Protein AF-A0A7R9WF60-F1 (afdb_monomer)

Secondary structure (DSSP, 8-state):
---EEPPPEEETTEEEEEEEETT--TT-TTTTTEEEEEEEEPP-S---EEEEEEEEETTTEEPPPEEEEE-SS--EEEEEEEEEHHHHHTT-BTTB--EEEEEEEE----S-------HHHHHHHHHHH-TT---PPP-

Structure (mmCIF, N/CA/C/O backbone):
data_AF-A0A7R9WF60-F1
#
_entry.id   AF-A0A7R9WF60-F1
#
loop_
_atom_site.group_PDB
_atom_site.id
_atom_site.type_symbol
_atom_site.label_atom_id
_atom_site.label_alt_id
_atom_site.label_comp_id
_atom_site.label_asym_id
_atom_site.label_entity_id
_atom_site.label_seq_id
_atom_site.pdbx_PDB_ins_code
_atom_site.Cartn_x
_atom_site.Cartn_y
_atom_site.Cartn_z
_atom_site.occupancy
_atom_site.B_iso_or_equiv
_atom_site.auth_seq_id
_atom_site.auth_comp_id
_atom_site.auth_asym_id
_atom_site.auth_atom_id
_atom_site.pdbx_PDB_model_num
ATOM 1 N N . GLY A 1 1 ? 0.177 8.286 -14.666 1.00 72.75 1 GLY A N 1
ATOM 2 C CA . GLY A 1 1 ? -0.319 7.452 -15.766 1.00 72.75 1 GLY A CA 1
ATOM 3 C C . GLY A 1 1 ? -1.614 6.753 -15.404 1.00 72.75 1 GLY A C 1
ATOM 4 O O . GLY A 1 1 ? -2.293 7.157 -14.458 1.00 72.75 1 GLY A O 1
ATOM 5 N N . GLU A 1 2 ? -1.932 5.717 -16.178 1.00 86.56 2 GLU A N 1
ATOM 6 C CA . GLU A 1 2 ? -3.035 4.783 -15.937 1.00 86.56 2 GLU A CA 1
ATOM 7 C C . GLU A 1 2 ? -2.912 4.115 -14.559 1.00 86.56 2 GLU A C 1
ATOM 9 O O . GLU A 1 2 ? -1.810 3.959 -14.023 1.00 86.56 2 GLU A O 1
ATOM 14 N N . ARG A 1 3 ? -4.055 3.760 -13.964 1.00 90.56 3 ARG A N 1
ATOM 15 C CA . ARG A 1 3 ? -4.128 3.203 -12.614 1.00 90.56 3 ARG A CA 1
ATOM 16 C C . ARG A 1 3 ? -4.964 1.937 -12.576 1.00 90.56 3 ARG A C 1
ATOM 18 O O . ARG A 1 3 ? -6.142 1.972 -12.922 1.00 90.56 3 ARG A O 1
ATOM 25 N N . PHE A 1 4 ? -4.403 0.897 -11.976 1.00 93.00 4 PHE A N 1
ATOM 26 C CA . PHE A 1 4 ? -5.122 -0.311 -11.596 1.00 93.00 4 PHE A CA 1
ATOM 27 C C . PHE A 1 4 ? -5.535 -0.235 -10.131 1.00 93.00 4 PHE A C 1
ATOM 29 O O . PHE A 1 4 ? -4.789 0.240 -9.272 1.00 93.00 4 PHE A O 1
ATOM 36 N N . ARG A 1 5 ? -6.757 -0.681 -9.844 1.00 93.75 5 ARG A N 1
ATOM 37 C CA . ARG A 1 5 ? -7.313 -0.717 -8.493 1.00 93.75 5 ARG A CA 1
ATOM 38 C C . ARG A 1 5 ? -7.589 -2.163 -8.113 1.00 93.75 5 ARG A C 1
ATOM 40 O O . ARG A 1 5 ? -8.284 -2.850 -8.858 1.00 93.75 5 ARG A O 1
ATOM 47 N N . SER A 1 6 ? -7.110 -2.597 -6.951 1.00 93.69 6 SER A N 1
ATOM 48 C CA . SER A 1 6 ? -7.492 -3.904 -6.416 1.00 93.69 6 SER A CA 1
ATOM 49 C C . SER A 1 6 ? -8.987 -3.948 -6.080 1.00 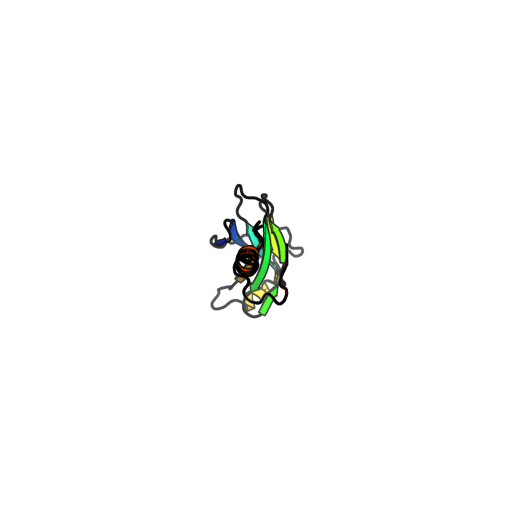93.69 6 SER A C 1
ATOM 51 O O . SER A 1 6 ? -9.676 -2.922 -5.999 1.00 93.69 6 SER A O 1
ATOM 53 N N . LYS A 1 7 ? -9.488 -5.155 -5.806 1.00 92.88 7 LYS A N 1
ATOM 54 C CA . LYS A 1 7 ? -10.744 -5.308 -5.066 1.00 92.88 7 LYS A CA 1
ATOM 55 C C . LYS A 1 7 ? -10.612 -4.646 -3.691 1.00 92.88 7 LYS A C 1
ATOM 57 O O . LYS A 1 7 ? -9.505 -4.513 -3.160 1.00 92.88 7 LYS A O 1
ATOM 62 N N . SER A 1 8 ? -11.743 -4.207 -3.151 1.00 90.50 8 SER A N 1
ATOM 63 C CA . SER A 1 8 ? -11.787 -3.666 -1.797 1.00 90.50 8 SER A CA 1
ATOM 64 C C . SER A 1 8 ? -11.635 -4.780 -0.767 1.00 90.50 8 SER A C 1
ATOM 66 O O . SER A 1 8 ? -12.128 -5.887 -0.977 1.00 90.50 8 SER A O 1
ATOM 68 N N . LEU A 1 9 ? -10.972 -4.460 0.337 1.00 87.50 9 LEU A N 1
ATOM 69 C CA . LEU A 1 9 ? -10.841 -5.305 1.519 1.00 87.50 9 LEU A CA 1
ATOM 70 C C . LEU A 1 9 ? -11.411 -4.557 2.725 1.00 87.50 9 LEU A C 1
ATOM 72 O O . LEU A 1 9 ? -11.206 -3.351 2.857 1.00 87.50 9 LEU A O 1
ATOM 76 N N . GLU A 1 10 ? -12.118 -5.259 3.601 1.00 89.12 10 GLU A N 1
ATOM 77 C CA . GLU A 1 10 ? -12.671 -4.681 4.826 1.00 89.12 10 GLU A CA 1
ATOM 78 C C . GLU A 1 10 ? -11.789 -5.081 6.011 1.00 89.12 10 GLU A C 1
ATOM 80 O O . GLU A 1 10 ? -11.489 -6.257 6.204 1.00 89.12 10 GLU A O 1
ATOM 85 N N . CYS A 1 11 ? -11.349 -4.105 6.802 1.00 84.00 11 CYS A N 1
ATOM 86 C CA . CYS A 1 11 ? -10.492 -4.330 7.960 1.00 84.00 11 CYS A CA 1
ATOM 87 C C . CYS A 1 11 ? -10.831 -3.306 9.047 1.00 84.00 11 CYS A C 1
ATOM 89 O O . CYS A 1 11 ? -10.796 -2.099 8.795 1.00 84.00 11 CYS A O 1
ATOM 91 N N . HIS A 1 12 ? -11.190 -3.787 10.243 1.00 85.38 12 HIS A N 1
ATOM 92 C CA . HIS A 1 12 ? -11.552 -2.954 11.398 1.00 85.38 12 HIS A CA 1
ATOM 93 C C . HIS A 1 12 ? -12.642 -1.897 11.112 1.00 85.38 12 HIS A C 1
ATOM 95 O O . HIS A 1 12 ? -12.587 -0.777 11.611 1.00 85.38 12 HIS A O 1
ATOM 101 N N . GLY A 1 13 ? -13.641 -2.245 10.291 1.00 85.06 13 GLY A N 1
ATOM 102 C CA . GLY A 1 13 ? -14.741 -1.340 9.925 1.00 85.06 13 GLY A CA 1
ATOM 103 C C . GLY A 1 13 ? -14.378 -0.286 8.873 1.00 85.06 13 GLY A C 1
ATOM 104 O O . GLY A 1 13 ? -15.168 0.620 8.608 1.00 85.06 13 GLY A O 1
ATOM 105 N N . PHE A 1 14 ? -13.197 -0.400 8.263 1.00 87.31 14 PHE A N 1
ATOM 106 C CA . PHE A 1 14 ? -12.748 0.451 7.171 1.00 87.31 14 PHE A CA 1
ATOM 107 C C . PHE A 1 14 ? -12.567 -0.358 5.888 1.00 87.31 14 PHE A C 1
ATOM 109 O O . PHE A 1 14 ? -12.039 -1.470 5.907 1.00 87.31 14 PHE A O 1
ATOM 116 N N . SER A 1 15 ? -12.944 0.259 4.770 1.00 90.38 15 SER A N 1
ATOM 117 C CA . SER A 1 15 ? -12.788 -0.303 3.430 1.00 90.38 15 SER A CA 1
ATOM 118 C C . SER A 1 15 ? -11.507 0.228 2.798 1.00 90.38 15 SER A C 1
ATOM 120 O O . SER A 1 15 ? -11.338 1.444 2.655 1.00 90.38 15 SER A O 1
ATOM 122 N N . TRP A 1 16 ? -10.611 -0.666 2.398 1.00 92.25 16 TRP A N 1
ATOM 123 C CA . TRP A 1 16 ? -9.305 -0.348 1.827 1.00 92.25 16 TRP A CA 1
ATOM 124 C C . TRP A 1 16 ? -9.164 -0.911 0.418 1.00 92.25 16 TRP A C 1
ATOM 126 O O . TRP A 1 16 ? -9.898 -1.809 0.010 1.00 92.25 16 TRP A O 1
ATOM 136 N N . TYR A 1 17 ? -8.226 -0.376 -0.352 1.00 93.44 17 TYR A N 1
ATOM 137 C CA . TYR A 1 17 ? -7.829 -0.919 -1.648 1.00 93.44 17 TYR A CA 1
ATOM 138 C C . TYR A 1 17 ? -6.401 -0.494 -1.991 1.00 93.44 17 TYR A C 1
ATOM 140 O O . TYR A 1 17 ? -5.913 0.526 -1.499 1.00 93.44 17 TYR A O 1
ATOM 148 N N . LEU A 1 18 ? -5.753 -1.244 -2.878 1.00 94.69 18 LEU A N 1
ATOM 149 C CA . LEU A 1 18 ? -4.475 -0.877 -3.471 1.00 94.69 18 LEU A CA 1
ATOM 150 C C . LEU A 1 18 ? -4.690 -0.122 -4.7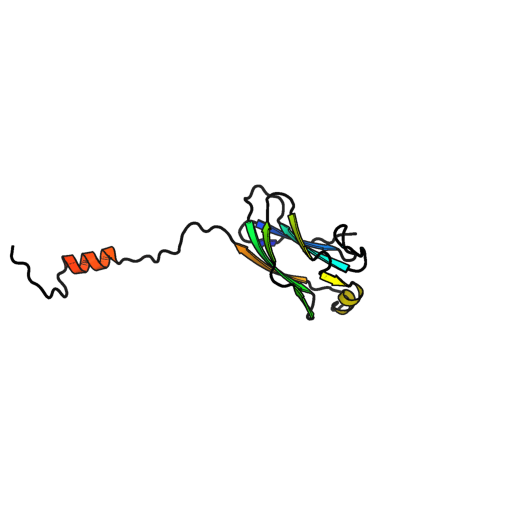82 1.00 94.69 18 LEU A C 1
ATOM 152 O O . LEU A 1 18 ? -5.556 -0.469 -5.592 1.00 94.69 18 LEU A O 1
ATOM 156 N N . ALA A 1 19 ? -3.881 0.909 -4.990 1.00 94.31 19 ALA A N 1
ATOM 157 C CA . ALA A 1 19 ? -3.768 1.648 -6.236 1.00 94.31 19 ALA A CA 1
ATOM 158 C C . ALA A 1 19 ? -2.361 1.459 -6.810 1.00 94.31 19 ALA A C 1
ATOM 160 O O . ALA A 1 19 ? -1.385 1.919 -6.220 1.00 94.31 19 ALA A O 1
ATOM 161 N N . LEU A 1 20 ? -2.281 0.808 -7.969 1.00 94.19 20 LEU A N 1
ATOM 162 C CA . LEU A 1 20 ? -1.050 0.546 -8.709 1.00 94.19 20 LEU A CA 1
ATOM 163 C C . LEU A 1 20 ? -0.978 1.461 -9.934 1.00 94.19 20 LEU A C 1
ATOM 165 O O . LEU A 1 20 ? -1.932 1.543 -10.707 1.00 94.19 20 LEU A O 1
ATOM 169 N N . TYR A 1 21 ? 0.169 2.099 -10.135 1.00 94.19 21 TYR A N 1
ATOM 170 C CA . TYR A 1 21 ? 0.491 2.878 -11.326 1.00 94.19 21 TYR A CA 1
ATOM 171 C C . TYR A 1 21 ? 1.738 2.278 -11.988 1.00 94.19 21 TYR A C 1
ATOM 173 O O . TYR A 1 21 ? 2.850 2.564 -11.546 1.00 94.19 21 TYR A O 1
ATOM 181 N N . PRO A 1 22 ? 1.594 1.447 -13.037 1.00 92.38 22 PRO A N 1
ATOM 182 C CA . PRO A 1 22 ? 2.734 0.765 -13.662 1.00 92.38 22 PRO A CA 1
ATOM 183 C C . PRO A 1 22 ? 3.743 1.698 -14.349 1.00 92.38 22 PRO A C 1
ATOM 185 O O . PRO A 1 22 ? 4.882 1.306 -14.571 1.00 92.38 22 PRO A O 1
ATOM 188 N N . ARG A 1 23 ? 3.312 2.915 -14.704 1.00 91.75 23 ARG A N 1
ATOM 189 C CA . ARG A 1 23 ? 4.132 3.980 -15.314 1.00 91.75 23 ARG A CA 1
ATOM 190 C C . ARG A 1 23 ? 4.212 5.219 -14.422 1.00 91.75 23 ARG A C 1
ATOM 192 O O . ARG A 1 23 ? 4.211 6.351 -14.900 1.00 91.75 23 ARG A O 1
ATOM 199 N N . GLY A 1 24 ? 4.145 5.010 -13.118 1.00 89.75 24 GLY A N 1
ATOM 200 C CA . GLY A 1 24 ? 4.208 6.088 -12.153 1.00 89.75 24 GLY A CA 1
ATOM 201 C C . GLY A 1 24 ? 3.004 7.029 -12.195 1.00 89.75 24 GLY A C 1
ATOM 202 O O . GLY A 1 24 ? 2.018 6.869 -12.940 1.00 89.75 24 GLY A O 1
ATOM 203 N N . ASN A 1 25 ? 3.067 8.060 -11.366 1.00 86.25 25 ASN A N 1
ATOM 204 C CA . ASN A 1 25 ? 2.064 9.110 -11.333 1.00 86.25 25 ASN A CA 1
ATOM 205 C C . ASN A 1 25 ? 2.720 10.496 -11.265 1.00 86.25 25 ASN A C 1
ATOM 207 O O . ASN A 1 25 ? 3.931 10.639 -11.325 1.00 86.25 25 ASN A O 1
ATOM 211 N N . ARG A 1 26 ? 1.892 11.531 -11.131 1.00 83.50 26 ARG A N 1
ATOM 212 C CA . ARG A 1 26 ? 2.311 12.938 -11.022 1.00 83.50 26 ARG A CA 1
ATOM 213 C C . ARG A 1 26 ? 3.194 13.275 -9.807 1.00 83.50 26 ARG A C 1
ATOM 215 O O . ARG A 1 26 ? 3.629 14.409 -9.701 1.00 83.50 26 ARG A O 1
ATOM 222 N N . THR A 1 27 ? 3.394 12.338 -8.880 1.00 79.69 27 THR A N 1
ATOM 223 C CA . THR A 1 27 ? 4.287 12.495 -7.719 1.00 79.69 27 THR A CA 1
ATOM 224 C C . THR A 1 27 ? 5.615 11.749 -7.875 1.00 79.69 27 THR A C 1
ATOM 226 O O . THR A 1 27 ? 6.435 11.825 -6.971 1.00 79.69 27 THR A O 1
ATOM 229 N N . SER A 1 28 ? 5.826 11.037 -8.987 1.00 78.81 28 SER A N 1
ATOM 230 C CA . SER A 1 28 ? 7.115 10.432 -9.352 1.00 78.81 28 SER A CA 1
ATOM 231 C C . SER A 1 28 ? 8.005 11.487 -10.026 1.00 78.81 28 SER A C 1
ATOM 233 O O . SER A 1 28 ? 7.502 12.223 -10.878 1.00 78.81 28 SER A O 1
ATOM 235 N N . THR A 1 29 ? 9.291 11.574 -9.673 1.00 76.25 29 THR A N 1
ATOM 236 C CA . THR A 1 29 ? 10.233 12.547 -10.261 1.00 76.25 29 THR A CA 1
ATOM 237 C C . THR A 1 29 ? 10.596 12.199 -11.701 1.00 76.25 29 THR A C 1
ATOM 239 O O . THR A 1 29 ? 10.566 13.082 -12.554 1.00 76.25 29 THR A O 1
ATOM 242 N N . ASP A 1 30 ? 10.808 10.914 -11.995 1.00 69.50 30 ASP A N 1
ATOM 243 C CA . ASP A 1 30 ? 11.111 10.409 -13.343 1.00 69.50 30 ASP A CA 1
ATOM 244 C C . ASP A 1 30 ? 9.899 9.651 -13.899 1.00 69.50 30 ASP A C 1
ATOM 246 O O . ASP A 1 30 ? 9.878 8.421 -14.028 1.00 69.50 30 ASP A O 1
ATOM 250 N N . GLY A 1 31 ? 8.812 10.397 -14.123 1.00 63.84 31 GLY A N 1
ATOM 251 C CA . GLY A 1 31 ? 7.536 9.859 -14.593 1.00 63.84 31 GLY A CA 1
ATOM 252 C C . GLY A 1 31 ? 7.709 8.871 -15.755 1.00 63.84 31 GLY A C 1
ATOM 253 O O . GLY A 1 31 ? 8.382 9.168 -16.732 1.00 63.84 31 GLY A O 1
ATOM 254 N N . GLU A 1 32 ? 7.061 7.707 -15.633 1.00 70.25 32 GLU A N 1
ATOM 255 C CA . GLU A 1 32 ? 7.137 6.516 -16.505 1.00 70.25 32 GLU A CA 1
ATOM 256 C C . GLU A 1 32 ? 8.262 5.500 -16.244 1.00 70.25 32 GLU A C 1
ATOM 258 O O . GLU A 1 32 ? 8.114 4.339 -16.649 1.00 70.25 32 GLU A O 1
ATOM 263 N N . GLU A 1 33 ? 9.320 5.850 -15.509 1.00 88.38 33 GLU A N 1
ATOM 264 C CA . GLU A 1 33 ? 10.389 4.888 -15.193 1.00 88.38 33 GLU A CA 1
ATOM 265 C C . GLU A 1 33 ? 10.071 3.995 -13.997 1.00 88.38 33 GLU A C 1
ATOM 267 O O . GLU A 1 33 ? 10.563 2.869 -13.911 1.00 88.38 33 GLU A O 1
ATOM 272 N N . PHE A 1 34 ? 9.222 4.465 -13.088 1.00 91.75 34 PHE A N 1
ATOM 273 C CA . PHE A 1 34 ? 8.928 3.781 -11.837 1.00 91.75 34 PHE A CA 1
ATOM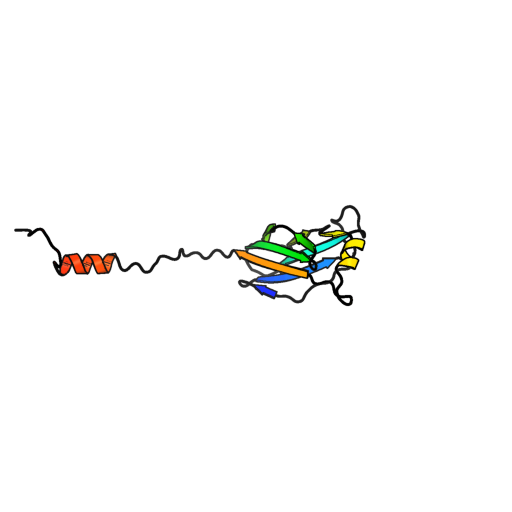 274 C C . PHE A 1 34 ? 7.497 3.263 -11.764 1.00 91.75 34 PHE A C 1
ATOM 276 O O . PHE A 1 34 ? 6.558 3.836 -12.317 1.00 91.75 34 PHE A O 1
ATOM 283 N N . VAL A 1 35 ? 7.324 2.184 -11.009 1.00 92.69 35 VAL A N 1
ATOM 284 C CA . VAL A 1 35 ? 6.019 1.718 -10.549 1.00 92.69 35 VAL A CA 1
ATOM 285 C C . VAL A 1 35 ? 5.674 2.452 -9.252 1.00 92.69 35 VAL A C 1
ATOM 287 O O . VAL A 1 35 ? 6.519 2.592 -8.368 1.00 92.69 35 VAL A O 1
ATOM 290 N N . SER A 1 36 ? 4.423 2.888 -9.105 1.00 93.69 36 SER A N 1
ATOM 291 C CA . SER A 1 36 ? 3.915 3.437 -7.841 1.00 93.69 36 SER A CA 1
ATOM 292 C C . SER A 1 36 ? 2.851 2.536 -7.234 1.00 93.69 36 SER A C 1
ATOM 294 O O . SER A 1 36 ? 1.960 2.064 -7.944 1.00 93.69 36 SER A O 1
ATOM 296 N N . VAL A 1 37 ? 2.879 2.368 -5.912 1.00 94.19 37 VAL A N 1
ATOM 297 C CA . VAL A 1 37 ? 1.872 1.599 -5.167 1.00 94.19 37 VAL A CA 1
ATOM 298 C C . VAL A 1 37 ? 1.419 2.387 -3.949 1.00 94.19 37 VAL A C 1
ATOM 300 O O . VAL A 1 37 ? 2.237 2.893 -3.184 1.00 94.19 37 VAL A O 1
ATOM 303 N N . TYR A 1 38 ? 0.104 2.465 -3.763 1.00 94.19 38 TYR A N 1
ATOM 304 C CA . TYR A 1 38 ? -0.519 3.141 -2.630 1.00 94.19 38 TYR A CA 1
ATOM 305 C C . TYR A 1 38 ? -1.561 2.251 -1.976 1.00 94.19 38 TYR A C 1
ATOM 307 O O . TYR A 1 38 ? -2.373 1.627 -2.661 1.00 94.19 38 TYR A O 1
ATOM 315 N N . LEU A 1 39 ? -1.593 2.281 -0.648 1.00 94.94 39 LEU A N 1
ATOM 316 C CA . LEU A 1 39 ? -2.723 1.832 0.142 1.00 94.94 39 LEU A CA 1
ATOM 317 C C . LEU A 1 39 ? -3.688 3.006 0.272 1.00 94.94 39 LEU A C 1
ATOM 319 O O . LEU A 1 39 ? -3.297 4.128 0.596 1.00 94.94 39 LEU A O 1
ATOM 323 N N . CYS A 1 40 ? -4.958 2.765 -0.013 1.00 93.06 40 CYS A N 1
ATOM 324 C CA . CYS A 1 40 ? -5.988 3.786 0.025 1.00 93.06 40 CYS A CA 1
ATOM 325 C C . CYS A 1 40 ? -7.132 3.348 0.930 1.00 93.06 40 CYS A C 1
ATOM 327 O O . CYS A 1 40 ? -7.691 2.265 0.760 1.00 93.06 40 CYS A O 1
ATOM 329 N N . LYS A 1 41 ? -7.545 4.245 1.823 1.00 91.56 41 LYS A N 1
ATOM 330 C CA . LYS A 1 41 ? -8.812 4.141 2.545 1.00 91.56 41 LYS A CA 1
ATOM 331 C C . LYS A 1 41 ? -9.933 4.694 1.663 1.00 91.56 41 LYS A C 1
ATOM 333 O O . LYS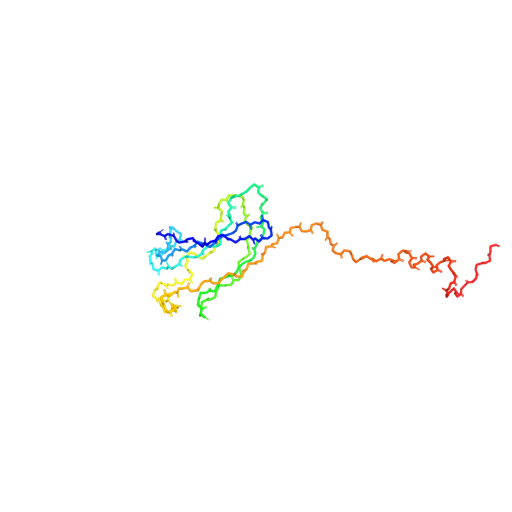 A 1 41 ? -9.816 5.772 1.071 1.00 91.56 41 LYS A O 1
ATOM 338 N N . LYS A 1 42 ? -11.035 3.959 1.520 1.00 88.12 42 LYS A N 1
ATOM 339 C CA . LYS A 1 42 ? -12.226 4.433 0.807 1.00 88.12 42 LYS A CA 1
ATOM 340 C C . LYS A 1 42 ? -12.885 5.543 1.626 1.00 88.12 42 LYS A C 1
ATOM 342 O O . LYS A 1 42 ? -12.987 5.454 2.847 1.00 88.12 42 LYS A O 1
ATOM 347 N N . LYS A 1 43 ? -13.369 6.584 0.943 1.00 81.81 43 LYS A N 1
ATOM 348 C CA . LYS A 1 43 ? -14.118 7.665 1.593 1.00 81.81 43 LYS A CA 1
ATOM 349 C C . LYS A 1 43 ? -15.390 7.087 2.223 1.00 81.81 43 LYS A C 1
ATOM 351 O O . LYS A 1 43 ? -16.196 6.482 1.519 1.00 81.81 43 LYS A O 1
ATOM 356 N N . GLY A 1 44 ? -15.562 7.313 3.517 1.00 70.56 44 GLY A N 1
ATOM 357 C CA . GLY A 1 44 ? -16.749 6.966 4.294 1.00 70.56 44 GLY A CA 1
ATOM 358 C C . GLY A 1 44 ? -16.856 7.899 5.500 1.00 70.56 44 GLY A C 1
ATOM 359 O O . GLY A 1 44 ? -15.870 8.538 5.858 1.00 70.56 44 GLY A O 1
ATOM 360 N N . GLY A 1 45 ? -18.036 7.999 6.116 1.00 61.81 45 GLY A N 1
ATOM 361 C CA . GLY A 1 45 ? -18.309 8.893 7.257 1.00 61.81 45 GLY A CA 1
ATOM 362 C C . GLY A 1 45 ? -17.620 8.513 8.579 1.00 61.81 45 GLY A C 1
ATOM 363 O O . GLY A 1 45 ? -18.110 8.883 9.640 1.00 61.81 45 GLY A O 1
ATOM 364 N N . GLY A 1 46 ? -16.530 7.741 8.531 1.00 68.62 46 GLY A N 1
ATOM 365 C CA . GLY A 1 46 ? -15.766 7.310 9.703 1.00 68.62 46 GLY A CA 1
ATOM 366 C C . GLY A 1 46 ? -14.802 8.383 10.215 1.00 68.62 46 GLY A C 1
ATOM 367 O O . GLY A 1 46 ? -14.672 9.448 9.621 1.00 68.62 46 GLY A O 1
ATOM 368 N N . LYS A 1 47 ? -14.114 8.106 11.327 1.00 80.50 47 LYS A N 1
ATOM 369 C CA . LYS A 1 47 ? -13.035 8.956 11.861 1.00 80.50 47 LYS A CA 1
ATOM 370 C C . LYS A 1 47 ? -11.717 8.709 11.111 1.00 80.50 47 LYS A C 1
ATOM 372 O O . LYS A 1 47 ? -11.572 7.698 10.410 1.00 80.50 47 LYS A O 1
ATOM 377 N N . ALA A 1 48 ? -10.755 9.619 11.281 1.00 87.38 48 ALA A N 1
ATOM 378 C CA . ALA A 1 48 ? -9.365 9.352 10.922 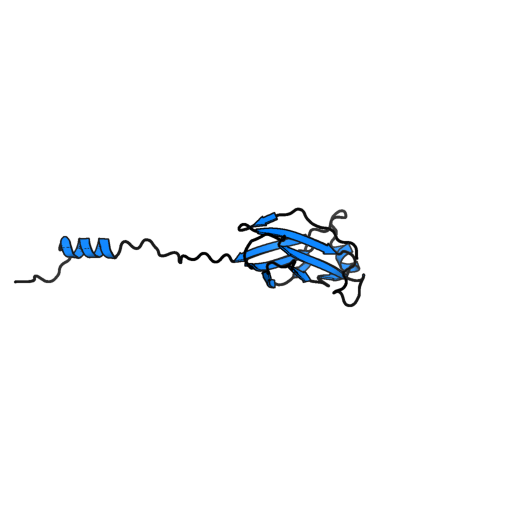1.00 87.38 48 ALA A CA 1
ATOM 379 C C . ALA A 1 48 ? -8.876 8.090 11.655 1.00 87.38 48 ALA A C 1
ATOM 381 O O . ALA A 1 48 ? -9.353 7.794 12.751 1.00 87.38 48 ALA A O 1
ATOM 382 N N . VAL A 1 49 ? -7.990 7.318 11.029 1.00 89.31 49 VAL A N 1
ATOM 383 C CA . VAL A 1 49 ? -7.506 6.058 11.603 1.00 89.31 49 VAL A CA 1
ATOM 384 C C . VAL A 1 49 ? -6.011 5.910 11.388 1.00 89.31 49 VAL A C 1
ATOM 386 O O . VAL A 1 49 ? -5.525 6.037 10.264 1.00 89.31 49 VAL A O 1
ATOM 389 N N . LYS A 1 50 ? -5.280 5.609 12.462 1.00 92.19 50 LYS A N 1
ATOM 390 C CA . LYS A 1 50 ? -3.861 5.281 12.364 1.00 92.19 50 LYS A CA 1
ATOM 391 C C . LYS A 1 50 ? -3.716 3.862 11.823 1.00 92.19 50 LYS A C 1
ATOM 393 O O . LYS A 1 50 ? -4.329 2.928 12.334 1.00 92.19 50 LYS A O 1
ATOM 398 N N . ALA A 1 51 ? -2.892 3.693 10.802 1.00 93.12 51 ALA A N 1
ATOM 399 C CA . ALA A 1 51 ? -2.571 2.386 10.259 1.00 93.12 51 ALA A CA 1
ATOM 400 C C . ALA A 1 51 ? -1.076 2.274 9.973 1.00 93.12 51 ALA A C 1
ATOM 402 O O . ALA A 1 51 ? -0.413 3.247 9.611 1.00 93.12 51 ALA A O 1
ATOM 403 N N . GLU A 1 52 ? -0.574 1.062 10.142 1.00 95.12 52 GLU A N 1
ATOM 404 C CA . GLU A 1 52 ? 0.770 0.658 9.771 1.00 95.12 52 GLU A CA 1
ATOM 405 C C . GLU A 1 52 ? 0.670 -0.337 8.635 1.00 95.12 52 GLU A C 1
ATOM 407 O O . GLU A 1 52 ? -0.153 -1.252 8.677 1.00 95.12 52 GLU A O 1
ATOM 412 N N . PHE A 1 53 ? 1.466 -0.136 7.593 1.00 94.50 53 PHE A N 1
ATOM 413 C CA . PHE A 1 53 ? 1.462 -1.051 6.468 1.00 94.50 53 PHE A CA 1
ATOM 414 C C . PHE A 1 53 ? 2.835 -1.204 5.835 1.00 94.50 53 PHE A C 1
ATOM 416 O O . PHE A 1 53 ? 3.668 -0.303 5.894 1.00 94.50 53 PHE A O 1
ATOM 423 N N . SER A 1 54 ? 3.059 -2.347 5.198 1.00 95.38 54 SER A N 1
ATOM 424 C CA . SER A 1 54 ? 4.240 -2.593 4.372 1.00 95.38 54 SER A CA 1
ATOM 425 C C . SER A 1 54 ? 3.836 -3.235 3.050 1.00 95.38 54 SER A C 1
ATOM 427 O O . SER A 1 54 ? 2.777 -3.857 2.957 1.00 95.38 54 SER A O 1
ATOM 429 N N . PHE A 1 55 ? 4.669 -3.064 2.024 1.00 95.00 55 PHE A N 1
ATOM 430 C CA . PHE A 1 55 ? 4.465 -3.691 0.720 1.00 95.00 55 PHE A CA 1
ATOM 431 C C . PHE A 1 55 ? 5.556 -4.708 0.433 1.00 95.00 55 PHE A C 1
ATOM 433 O O . PHE A 1 55 ? 6.732 -4.476 0.733 1.00 95.00 55 PHE A O 1
ATOM 440 N N . ARG A 1 56 ? 5.163 -5.789 -0.236 1.00 94.25 56 ARG A N 1
ATOM 441 C CA . ARG A 1 56 ? 6.077 -6.760 -0.828 1.00 94.25 56 ARG A CA 1
ATOM 442 C C . ARG A 1 56 ? 5.719 -6.970 -2.289 1.00 94.25 56 ARG A C 1
ATOM 444 O O . ARG A 1 56 ? 4.562 -7.219 -2.612 1.00 94.25 56 ARG A O 1
ATOM 451 N N . LEU A 1 57 ? 6.705 -6.816 -3.163 1.00 93.19 57 LEU A N 1
ATOM 452 C CA . LEU A 1 57 ? 6.582 -7.007 -4.604 1.00 93.19 57 LEU A CA 1
ATOM 453 C C . LEU A 1 57 ? 7.474 -8.179 -5.008 1.00 93.19 57 LEU A C 1
ATOM 455 O O . LEU A 1 57 ? 8.706 -8.093 -4.938 1.00 93.19 57 LEU A O 1
ATOM 459 N N . GLY A 1 58 ? 6.842 -9.275 -5.426 1.00 87.12 58 GLY A N 1
ATOM 460 C CA . GLY A 1 58 ? 7.536 -10.540 -5.664 1.00 87.12 58 GLY A CA 1
ATOM 461 C C . GLY A 1 58 ? 8.379 -10.977 -4.457 1.00 87.12 58 GLY A C 1
ATOM 462 O O . GLY A 1 58 ? 8.068 -10.668 -3.308 1.00 87.12 58 GLY A O 1
ATOM 463 N N . SER A 1 59 ? 9.482 -11.680 -4.713 1.00 80.44 59 SER A N 1
ATOM 464 C CA . SER A 1 59 ? 10.382 -12.179 -3.661 1.00 80.44 59 SER A CA 1
ATOM 465 C C . SER A 1 59 ? 11.454 -11.180 -3.211 1.00 80.44 59 SER A C 1
ATOM 467 O O . SER A 1 59 ? 12.098 -11.399 -2.189 1.00 80.44 59 SER A O 1
ATOM 469 N N . SER A 1 60 ? 11.693 -10.112 -3.981 1.00 81.44 60 SER A N 1
ATOM 470 C CA . SER A 1 60 ? 12.926 -9.314 -3.869 1.00 81.44 60 SER A CA 1
ATOM 471 C C . SER A 1 60 ? 12.722 -7.881 -3.385 1.00 81.44 60 SER A C 1
ATOM 473 O O . SER A 1 60 ? 13.677 -7.263 -2.924 1.00 81.44 60 SER A O 1
ATOM 475 N N . VAL A 1 61 ? 11.517 -7.319 -3.510 1.00 90.44 61 VAL A N 1
ATOM 476 C CA . VAL A 1 61 ? 11.262 -5.916 -3.158 1.00 90.44 61 VAL A CA 1
ATOM 477 C C . VAL A 1 61 ? 10.368 -5.864 -1.933 1.00 90.44 61 VAL A C 1
ATOM 479 O O . VAL A 1 61 ? 9.226 -6.319 -1.961 1.00 90.44 61 VAL A O 1
ATOM 482 N N . ARG A 1 62 ? 10.886 -5.279 -0.854 1.00 91.56 62 ARG A N 1
ATOM 483 C CA . ARG A 1 62 ? 10.142 -5.030 0.378 1.00 91.56 62 ARG A CA 1
ATOM 484 C C . ARG A 1 62 ? 10.318 -3.581 0.785 1.00 91.56 62 ARG A C 1
ATOM 486 O O . ARG A 1 62 ? 11.435 -3.073 0.817 1.00 91.56 62 ARG A O 1
ATOM 493 N N . ILE A 1 63 ? 9.209 -2.941 1.116 1.00 90.25 63 ILE A N 1
ATOM 494 C CA . ILE A 1 63 ? 9.205 -1.602 1.688 1.00 90.25 63 ILE A CA 1
ATOM 495 C C . ILE A 1 63 ? 9.074 -1.718 3.200 1.00 90.25 63 ILE A C 1
ATOM 497 O O . ILE A 1 63 ? 8.317 -2.551 3.702 1.00 90.25 63 ILE A O 1
ATOM 501 N N . ASN A 1 64 ? 9.824 -0.883 3.918 1.00 86.69 64 ASN A N 1
ATOM 502 C CA . ASN A 1 64 ? 9.726 -0.782 5.369 1.00 86.69 64 ASN A CA 1
ATOM 503 C C . ASN A 1 64 ? 8.319 -0.349 5.796 1.00 86.69 64 ASN A C 1
ATOM 505 O O . ASN A 1 64 ? 7.579 0.269 5.033 1.00 86.69 64 ASN A O 1
ATOM 509 N N . THR A 1 65 ? 7.955 -0.665 7.034 1.00 90.50 65 THR A N 1
ATOM 510 C CA . THR A 1 65 ? 6.650 -0.297 7.579 1.00 90.50 65 THR A CA 1
ATOM 511 C C . THR A 1 65 ? 6.456 1.219 7.568 1.00 90.50 65 THR A C 1
ATOM 513 O O . THR A 1 65 ? 7.279 1.974 8.084 1.00 90.50 65 THR A O 1
ATOM 516 N N . ILE A 1 66 ? 5.338 1.653 6.996 1.00 90.81 66 ILE A N 1
ATOM 517 C CA . ILE A 1 66 ? 4.882 3.036 6.936 1.00 90.81 66 ILE A CA 1
ATOM 518 C C . ILE A 1 66 ? 3.772 3.201 7.977 1.00 90.81 66 ILE A C 1
ATOM 520 O O . ILE A 1 66 ? 2.745 2.531 7.887 1.00 90.81 66 ILE A O 1
ATOM 524 N N . SER A 1 67 ? 3.969 4.091 8.955 1.00 93.25 67 SER A N 1
ATOM 525 C CA . SER A 1 67 ? 2.970 4.430 9.984 1.00 93.25 67 SER A CA 1
ATOM 526 C C . SER A 1 67 ? 2.344 5.780 9.662 1.00 93.25 67 SER A C 1
ATOM 528 O O . SER A 1 67 ? 3.037 6.798 9.643 1.00 93.25 67 SER A O 1
ATOM 530 N N . VAL A 1 68 ? 1.045 5.797 9.351 1.00 92.81 68 VAL A N 1
ATOM 531 C CA . VAL A 1 68 ? 0.346 7.003 8.887 1.00 92.81 68 VAL A CA 1
ATOM 532 C C . VAL A 1 68 ? -1.066 7.084 9.456 1.00 92.81 68 VAL A C 1
ATOM 534 O O . VAL A 1 68 ? -1.748 6.077 9.649 1.00 92.81 68 VAL A O 1
ATOM 537 N N . ASN A 1 69 ? -1.527 8.309 9.701 1.00 91.25 69 ASN A N 1
ATOM 538 C CA . ASN A 1 69 ? -2.921 8.587 10.010 1.00 91.25 69 ASN A CA 1
ATOM 539 C C . ASN A 1 69 ? -3.721 8.823 8.718 1.00 91.25 69 ASN A C 1
ATOM 541 O O . ASN A 1 69 ? -3.506 9.808 8.015 1.00 91.25 69 ASN A O 1
ATOM 545 N N . PHE A 1 70 ? -4.646 7.919 8.402 1.00 90.44 70 PHE A N 1
ATOM 546 C CA . PHE A 1 70 ? -5.539 8.034 7.254 1.00 90.44 70 PHE A CA 1
ATOM 547 C C . PHE A 1 70 ? -6.731 8.925 7.599 1.00 90.44 70 PHE A C 1
ATOM 549 O O . PHE A 1 70 ? -7.704 8.485 8.229 1.00 90.44 70 PHE A O 1
ATOM 556 N N . GLU A 1 71 ? -6.655 10.172 7.145 1.00 86.56 71 GLU A N 1
ATOM 557 C CA . GLU A 1 71 ? -7.715 11.167 7.273 1.00 86.56 71 GLU A CA 1
ATOM 558 C C . GLU A 1 71 ? -8.986 10.794 6.485 1.00 86.56 71 GLU A C 1
ATOM 560 O O . GLU A 1 71 ? -9.055 9.804 5.754 1.00 86.56 71 GLU A O 1
ATOM 565 N N . ASN A 1 72 ? -10.043 11.589 6.661 1.00 73.38 72 ASN A N 1
ATOM 566 C CA . ASN A 1 72 ? -11.332 11.373 5.994 1.00 73.38 72 ASN A CA 1
ATOM 567 C C . ASN A 1 72 ? -11.345 11.832 4.529 1.00 73.38 72 ASN A C 1
ATOM 569 O O . ASN A 1 72 ? -12.190 11.393 3.739 1.00 73.38 72 ASN A O 1
ATOM 573 N N . ALA A 1 73 ? -10.426 12.725 4.156 1.00 66.31 73 ALA A N 1
ATOM 574 C CA . ALA A 1 73 ? -10.177 13.056 2.762 1.00 66.31 73 ALA A CA 1
ATOM 575 C C . ALA A 1 73 ? -9.600 11.827 2.035 1.00 66.31 73 ALA A C 1
ATOM 577 O O . ALA A 1 73 ? -9.050 10.928 2.661 1.00 66.31 73 ALA A O 1
ATOM 578 N N . LYS A 1 74 ? -9.743 11.748 0.705 1.00 64.12 74 LYS A N 1
ATOM 579 C CA . LYS A 1 74 ? -9.126 10.667 -0.085 1.00 64.12 74 LYS A CA 1
ATOM 580 C C . LYS A 1 74 ? -7.600 10.778 0.020 1.00 64.12 74 LYS A C 1
ATOM 582 O O . LYS A 1 74 ? -6.988 11.408 -0.838 1.00 64.12 74 LYS A O 1
ATOM 587 N N . THR A 1 75 ? -7.001 10.153 1.026 1.00 76.12 75 THR A N 1
ATOM 588 C CA . THR A 1 75 ? -5.551 10.050 1.152 1.00 76.12 75 THR A CA 1
ATOM 589 C C . THR A 1 75 ? -5.132 8.616 0.849 1.00 76.12 75 THR A C 1
ATOM 591 O O . THR A 1 75 ?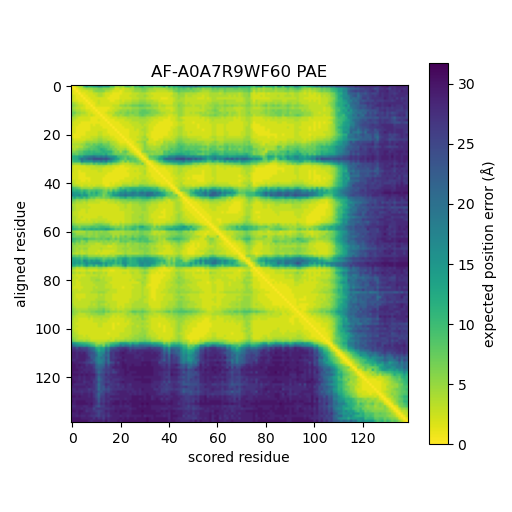 -5.590 7.639 1.447 1.00 76.12 75 THR A O 1
ATOM 594 N N . GLY A 1 76 ? -4.330 8.484 -0.204 1.00 88.81 76 GLY A N 1
ATOM 595 C CA . GLY A 1 76 ? -3.565 7.278 -0.470 1.00 88.81 76 GLY A CA 1
ATOM 596 C C . GLY A 1 76 ? -2.157 7.508 0.048 1.00 88.81 76 GLY A C 1
ATOM 597 O O . GLY A 1 76 ? -1.573 8.549 -0.244 1.00 88.81 76 GLY A O 1
ATOM 598 N N . HIS A 1 77 ? -1.622 6.549 0.792 1.00 92.88 77 HIS A N 1
ATOM 599 C CA . HIS A 1 77 ? -0.251 6.592 1.285 1.00 92.88 77 HIS A CA 1
ATOM 600 C C . HIS A 1 77 ? 0.509 5.393 0.737 1.00 92.88 77 HIS A C 1
ATOM 602 O O . HIS A 1 77 ? -0.038 4.299 0.607 1.00 92.88 77 HIS A O 1
ATOM 608 N N . GLY A 1 78 ? 1.760 5.608 0.357 1.00 93.00 78 GLY A N 1
ATOM 609 C CA . GLY A 1 78 ? 2.574 4.571 -0.251 1.00 93.00 78 GLY A CA 1
ATOM 610 C C . GLY A 1 78 ? 3.812 5.139 -0.913 1.00 93.00 78 GLY A C 1
ATOM 611 O O . GLY A 1 78 ? 4.300 6.197 -0.520 1.00 93.00 78 GLY A O 1
ATOM 612 N N . CYS A 1 79 ? 4.303 4.431 -1.921 1.00 91.50 79 CYS A N 1
ATOM 613 C CA . CYS A 1 79 ? 5.585 4.701 -2.547 1.00 91.50 79 CYS A CA 1
ATOM 614 C C . CYS A 1 79 ? 5.368 5.131 -4.004 1.00 91.50 79 CYS A C 1
ATOM 616 O O . CYS A 1 79 ? 4.948 4.295 -4.813 1.00 91.50 79 CYS A O 1
ATOM 618 N N . PRO A 1 80 ? 5.645 6.403 -4.361 1.00 91.19 80 PRO A N 1
ATOM 619 C CA . PRO A 1 80 ? 5.596 6.858 -5.752 1.00 91.19 80 PRO A CA 1
ATOM 620 C C . PRO A 1 80 ? 6.619 6.140 -6.639 1.00 91.19 80 PRO A C 1
ATOM 622 O O . PRO A 1 80 ? 6.397 6.014 -7.841 1.00 91.19 80 PRO A O 1
ATOM 625 N N . GLU A 1 81 ? 7.705 5.650 -6.045 1.00 92.50 81 GLU A N 1
ATOM 626 C CA . GLU A 1 81 ? 8.841 5.036 -6.730 1.00 92.50 81 GLU A CA 1
ATOM 627 C C . GLU A 1 81 ? 9.234 3.745 -6.013 1.00 92.50 81 GLU A C 1
ATOM 629 O O . GLU A 1 81 ? 10.315 3.616 -5.446 1.00 92.50 81 GLU A O 1
ATOM 634 N N . ILE A 1 82 ? 8.305 2.786 -5.963 1.00 91.81 82 ILE A N 1
ATOM 635 C CA . ILE A 1 82 ? 8.528 1.546 -5.208 1.00 91.81 82 ILE A CA 1
ATOM 636 C C . ILE A 1 82 ? 9.621 0.680 -5.844 1.00 91.81 82 ILE A C 1
ATOM 638 O O . ILE A 1 82 ? 10.376 0.005 -5.150 1.00 91.81 82 ILE A O 1
ATOM 642 N N . VAL A 1 83 ? 9.683 0.683 -7.177 1.00 93.31 83 VAL A N 1
ATOM 643 C CA . VAL A 1 83 ? 10.651 -0.066 -7.976 1.00 93.31 83 VAL A CA 1
ATOM 644 C C . VAL A 1 83 ? 10.697 0.521 -9.388 1.00 93.31 83 VAL A C 1
ATOM 646 O O . VAL A 1 83 ? 9.670 0.977 -9.902 1.00 93.31 83 VAL A O 1
ATOM 649 N N . LYS A 1 84 ? 11.867 0.493 -10.034 1.00 92.94 84 LYS A N 1
ATOM 650 C CA . LYS A 1 84 ? 11.973 0.798 -11.467 1.00 92.94 84 LYS A CA 1
ATOM 651 C C . LYS A 1 84 ? 11.235 -0.247 -12.308 1.00 92.94 84 LYS A C 1
ATOM 653 O O . LYS A 1 84 ? 11.118 -1.410 -11.919 1.00 92.94 84 LYS A O 1
ATOM 658 N N . ARG A 1 85 ? 10.715 0.155 -13.462 1.00 92.56 85 ARG A N 1
ATOM 659 C CA . ARG A 1 85 ? 9.851 -0.668 -14.317 1.00 92.56 85 ARG A CA 1
ATOM 660 C C . ARG A 1 85 ? 10.586 -1.859 -14.922 1.00 92.56 85 ARG A C 1
ATOM 662 O O . ARG A 1 85 ? 10.058 -2.963 -14.908 1.00 92.56 85 ARG A O 1
ATOM 669 N N . ASP A 1 86 ? 11.799 -1.652 -15.410 1.00 93.00 86 ASP A N 1
ATOM 670 C CA . ASP A 1 86 ? 12.718 -2.709 -15.847 1.00 93.00 86 ASP A CA 1
ATOM 671 C C . ASP A 1 86 ? 12.931 -3.764 -14.751 1.00 93.00 86 ASP A C 1
ATOM 673 O O . ASP A 1 86 ? 12.795 -4.961 -15.006 1.00 93.00 86 ASP A O 1
ATOM 677 N N . LYS A 1 87 ? 13.138 -3.338 -13.502 1.00 92.81 87 LYS A N 1
ATOM 678 C CA . LYS A 1 87 ? 13.221 -4.260 -12.367 1.00 92.81 87 LYS A CA 1
ATOM 679 C C . LYS A 1 87 ? 11.875 -4.924 -12.058 1.00 92.81 87 LYS A C 1
ATOM 681 O O . LYS A 1 87 ? 11.868 -6.122 -11.781 1.00 92.81 87 LYS A O 1
ATOM 686 N N . ALA A 1 88 ? 10.753 -4.212 -12.154 1.00 92.44 88 ALA A N 1
ATOM 687 C CA . ALA A 1 88 ? 9.411 -4.771 -11.959 1.00 92.44 88 ALA A CA 1
ATOM 688 C C . ALA A 1 88 ? 9.099 -5.904 -12.948 1.00 92.44 88 ALA A C 1
ATOM 690 O O . ALA A 1 88 ? 8.507 -6.906 -12.556 1.00 92.44 88 ALA A O 1
ATOM 691 N N . LEU A 1 89 ? 9.553 -5.784 -14.201 1.00 92.62 89 LEU A N 1
ATOM 692 C CA . LEU A 1 89 ? 9.403 -6.832 -15.216 1.00 92.62 89 LEU A CA 1
ATOM 693 C C . LEU A 1 89 ? 10.111 -8.134 -14.816 1.00 92.62 89 LEU A C 1
ATOM 695 O O . LEU A 1 89 ? 9.616 -9.213 -15.124 1.00 92.62 89 LEU A O 1
ATOM 699 N N . THR A 1 90 ? 11.220 -8.054 -14.071 1.00 94.00 90 THR A N 1
ATOM 700 C CA . THR A 1 90 ? 11.915 -9.247 -13.549 1.00 94.00 90 THR A CA 1
ATOM 701 C C . THR A 1 90 ? 11.194 -9.921 -12.379 1.00 94.00 90 THR A C 1
ATOM 703 O O . THR A 1 90 ? 11.556 -11.031 -12.005 1.00 94.00 90 THR A O 1
ATOM 706 N N . LEU A 1 91 ? 10.202 -9.255 -11.777 1.00 93.06 91 LEU A N 1
ATOM 707 C CA . LEU A 1 91 ? 9.428 -9.775 -10.642 1.00 93.06 91 LEU A CA 1
ATOM 708 C C . LEU A 1 91 ? 8.151 -10.496 -11.086 1.00 93.06 91 LEU A C 1
ATOM 710 O O . LEU A 1 91 ? 7.444 -11.053 -10.246 1.00 93.06 91 LEU A O 1
ATOM 714 N N . LEU A 1 92 ? 7.840 -10.464 -12.384 1.00 92.38 92 LEU A N 1
ATOM 715 C CA . LEU A 1 92 ? 6.660 -11.119 -12.923 1.00 92.38 92 LEU A CA 1
ATOM 716 C C . LEU A 1 92 ? 6.809 -12.636 -12.841 1.00 92.38 92 LEU A C 1
ATOM 718 O O . LEU A 1 92 ? 7.823 -13.200 -13.244 1.00 92.38 92 LEU A O 1
ATOM 722 N N . THR A 1 93 ? 5.762 -13.301 -12.371 1.00 91.56 93 THR A N 1
ATOM 723 C CA . THR A 1 93 ? 5.650 -14.760 -12.391 1.00 91.56 93 THR A CA 1
ATOM 724 C C . THR A 1 93 ? 4.511 -15.116 -13.330 1.00 91.56 93 THR A C 1
ATOM 726 O O . THR A 1 93 ? 3.371 -14.754 -13.069 1.00 91.56 93 THR A O 1
ATOM 729 N N . ASN A 1 94 ? 4.815 -15.772 -14.454 1.00 91.94 94 ASN A N 1
ATOM 730 C CA . ASN A 1 94 ? 3.836 -16.081 -15.509 1.00 91.94 94 ASN A CA 1
ATOM 731 C C . ASN A 1 94 ? 3.078 -14.848 -16.047 1.00 91.94 94 ASN A C 1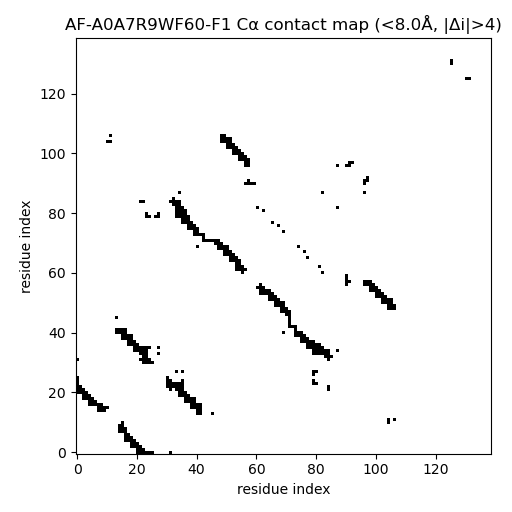
ATOM 733 O O . ASN A 1 94 ? 1.926 -14.949 -16.451 1.00 91.94 94 ASN A O 1
ATOM 737 N N . GLY A 1 95 ? 3.729 -13.679 -16.056 1.00 90.81 95 GLY A N 1
ATOM 738 C CA . GLY A 1 95 ? 3.123 -12.413 -16.485 1.00 90.81 95 GLY A CA 1
ATOM 739 C C . GLY A 1 95 ? 2.398 -11.641 -15.378 1.00 90.81 95 GLY A C 1
ATOM 740 O O . GLY A 1 95 ? 2.061 -10.478 -15.591 1.00 90.81 95 GLY A O 1
ATOM 741 N N . ASP A 1 96 ? 2.241 -12.224 -14.189 1.00 91.44 96 ASP A N 1
ATOM 742 C CA . ASP A 1 96 ? 1.573 -11.585 -13.057 1.00 91.44 96 ASP A CA 1
ATOM 743 C C . ASP A 1 96 ? 2.569 -10.928 -12.097 1.00 91.44 96 ASP A C 1
ATOM 745 O O . ASP A 1 96 ? 3.595 -11.509 -11.733 1.00 91.44 96 ASP A O 1
ATOM 749 N N . LEU A 1 97 ? 2.240 -9.719 -11.632 1.00 91.06 97 LEU A N 1
ATOM 750 C CA . LEU A 1 97 ? 2.957 -9.045 -10.549 1.00 91.06 97 LEU A CA 1
ATOM 751 C C . LEU A 1 97 ? 2.213 -9.255 -9.228 1.00 91.06 97 LEU A C 1
ATOM 753 O O . LEU A 1 97 ? 1.181 -8.624 -8.987 1.00 91.06 97 LEU A O 1
ATOM 757 N N . LEU A 1 98 ? 2.760 -10.094 -8.348 1.00 92.81 98 LEU A N 1
ATOM 758 C CA . LEU A 1 98 ? 2.224 -10.258 -6.999 1.00 92.81 98 LEU A CA 1
ATOM 759 C C . LEU A 1 98 ? 2.633 -9.074 -6.114 1.00 92.81 98 LEU A C 1
ATOM 761 O O . LEU A 1 98 ? 3.822 -8.802 -5.926 1.00 92.81 98 LEU A O 1
ATOM 765 N N . ILE A 1 99 ? 1.627 -8.397 -5.559 1.00 93.69 99 ILE A N 1
ATOM 766 C CA . ILE A 1 99 ? 1.780 -7.324 -4.576 1.00 93.69 99 ILE A CA 1
ATOM 767 C C . ILE A 1 99 ? 1.075 -7.763 -3.300 1.00 93.69 99 ILE A C 1
ATOM 769 O O . ILE A 1 99 ? -0.149 -7.903 -3.281 1.00 93.69 99 ILE A O 1
ATOM 773 N N . GLU A 1 100 ? 1.841 -7.941 -2.235 1.00 93.69 100 GLU A N 1
ATOM 774 C CA . GLU A 1 100 ? 1.323 -8.227 -0.904 1.00 93.69 100 GLU A CA 1
ATOM 775 C C . GLU A 1 100 ? 1.343 -6.953 -0.059 1.00 93.69 100 GLU A C 1
ATOM 777 O O . GLU A 1 100 ? 2.260 -6.129 -0.158 1.00 93.69 100 GLU A O 1
ATOM 782 N N . VAL A 1 101 ? 0.318 -6.792 0.775 1.00 93.44 101 VAL A N 1
ATOM 783 C CA . VAL A 1 101 ? 0.223 -5.708 1.750 1.00 93.44 101 VAL A CA 1
ATOM 784 C C . VAL A 1 101 ? -0.029 -6.302 3.126 1.00 93.44 101 VAL A C 1
ATOM 786 O O . VAL A 1 101 ? -1.050 -6.949 3.354 1.00 93.44 101 VAL A O 1
ATOM 789 N N . ASP A 1 102 ? 0.897 -6.054 4.042 1.00 93.62 102 ASP A N 1
ATOM 790 C CA . ASP A 1 102 ? 0.697 -6.345 5.458 1.00 93.62 102 ASP A CA 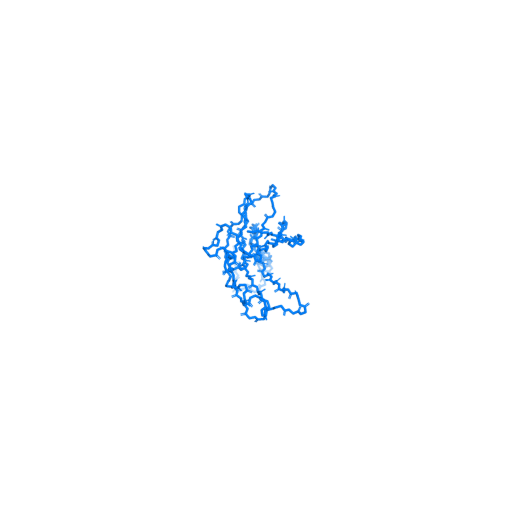1
ATOM 791 C C . ASP A 1 102 ? 0.089 -5.083 6.078 1.00 93.62 102 ASP A C 1
ATOM 793 O O . ASP A 1 102 ? 0.728 -4.033 6.034 1.00 93.62 102 ASP A O 1
ATOM 797 N N . LEU A 1 103 ? -1.147 -5.152 6.588 1.00 92.88 103 LEU A N 1
ATOM 798 C CA . LEU A 1 103 ? -1.900 -4.004 7.113 1.00 92.88 103 LEU A CA 1
ATOM 799 C C . LEU A 1 103 ? -2.299 -4.229 8.575 1.00 92.88 103 LEU A C 1
ATOM 801 O O . LEU A 1 103 ? -3.014 -5.177 8.891 1.00 92.88 103 LEU A O 1
ATOM 805 N N . GLN A 1 104 ? -1.921 -3.289 9.438 1.00 93.00 104 GLN A N 1
ATOM 806 C CA . GLN A 1 104 ? -2.321 -3.216 10.837 1.00 93.00 104 GLN A CA 1
ATOM 807 C C . GLN A 1 104 ? -3.060 -1.902 11.103 1.00 93.00 104 GLN A C 1
ATOM 809 O O . GLN A 1 104 ? -2.490 -0.813 11.035 1.00 93.00 104 GLN A O 1
ATOM 814 N N . VAL A 1 105 ? -4.348 -1.997 11.428 1.00 91.38 105 VAL A N 1
ATOM 815 C CA . VAL A 1 105 ? -5.184 -0.831 11.733 1.00 91.38 105 VAL A CA 1
ATOM 816 C C . VAL A 1 105 ? -5.272 -0.661 13.243 1.00 91.38 105 VAL A C 1
ATOM 818 O O . VAL A 1 105 ? -5.694 -1.566 13.957 1.00 91.38 105 VAL A O 1
ATOM 821 N N . HIS A 1 106 ? -4.896 0.516 13.730 1.00 89.19 106 HIS A N 1
ATOM 822 C CA . HIS A 1 106 ? -4.990 0.865 15.138 1.00 89.19 106 HIS A CA 1
ATOM 823 C C . HIS A 1 106 ? -6.339 1.537 15.376 1.00 89.19 106 HIS A C 1
ATOM 825 O O . HIS A 1 106 ? -6.570 2.675 14.963 1.00 89.19 106 HIS A O 1
ATOM 831 N N . VAL A 1 107 ? -7.247 0.807 16.016 1.00 82.50 107 VAL A N 1
ATOM 832 C CA . VAL A 1 107 ? -8.519 1.350 16.490 1.00 82.50 107 VAL A CA 1
ATOM 833 C C . VAL A 1 107 ? -8.345 1.712 17.955 1.00 82.50 107 VAL A C 1
ATOM 835 O O . VAL A 1 107 ? -7.820 0.902 18.718 1.00 82.50 107 VAL A O 1
ATOM 838 N N . ASP A 1 108 ? -8.813 2.894 18.351 1.00 70.06 108 ASP A N 1
ATOM 839 C CA . ASP A 1 108 ? -8.930 3.255 19.762 1.00 70.06 108 ASP A CA 1
ATOM 840 C C . ASP A 1 108 ? -9.940 2.313 20.431 1.00 70.06 108 ASP A C 1
ATOM 842 O O . ASP A 1 108 ? -11.139 2.593 20.504 1.00 70.06 108 ASP A O 1
ATOM 846 N N . SER A 1 109 ? -9.474 1.162 20.918 1.00 57.19 109 SER A N 1
ATOM 847 C CA . SER A 1 109 ? -10.223 0.392 21.897 1.00 57.19 109 SER A CA 1
ATOM 848 C C . SER A 1 109 ? -10.068 1.124 23.222 1.00 57.19 109 SER A C 1
ATOM 850 O O . SER A 1 109 ? -9.145 0.872 23.998 1.00 57.19 109 SER A O 1
ATOM 852 N N . ALA A 1 110 ? -10.964 2.072 23.479 1.00 58.97 110 ALA A N 1
ATOM 853 C CA . ALA A 1 110 ? -11.175 2.575 24.823 1.00 58.97 110 ALA A CA 1
ATOM 854 C C . ALA A 1 110 ? -11.770 1.442 25.671 1.00 58.97 110 ALA A C 1
ATOM 856 O O . ALA A 1 110 ? -12.975 1.371 25.872 1.00 58.97 110 ALA A O 1
ATOM 857 N N . GLN A 1 111 ? -10.911 0.523 26.101 1.00 54.41 111 GLN A N 1
ATOM 858 C CA . GLN A 1 111 ? -10.932 -0.105 27.410 1.00 54.41 111 GLN A CA 1
ATOM 859 C C . GLN A 1 111 ? -9.613 -0.868 27.565 1.00 54.41 111 GLN A C 1
ATOM 861 O O . GLN A 1 111 ? -9.373 -1.817 26.814 1.00 54.41 111 GLN A O 1
ATOM 866 N N . PRO A 1 112 ? -8.733 -0.474 28.506 1.00 59.31 112 PRO A N 1
ATOM 867 C CA . PRO A 1 112 ? -7.653 -1.362 28.900 1.00 59.31 112 PRO A CA 1
ATOM 868 C C . PRO A 1 112 ? -8.278 -2.699 29.301 1.00 59.31 112 PRO A C 1
ATOM 870 O O . PRO A 1 112 ? -9.334 -2.724 29.940 1.00 59.31 112 PRO A O 1
ATOM 873 N N . LEU A 1 113 ? -7.638 -3.803 28.916 1.00 54.59 113 LEU A N 1
ATOM 874 C CA . LEU A 1 113 ? -7.948 -5.121 29.455 1.00 54.59 113 LEU A CA 1
ATOM 875 C C . LEU A 1 113 ? -7.644 -5.080 30.954 1.00 54.59 113 LEU A C 1
ATOM 877 O O . LEU A 1 113 ? -6.564 -5.463 31.391 1.00 54.59 113 LEU A O 1
ATOM 881 N N . LEU A 1 114 ? -8.582 -4.564 31.745 1.00 59.94 114 LEU A N 1
ATOM 882 C CA . LEU A 1 114 ? -8.583 -4.772 33.174 1.00 59.94 114 LEU A CA 1
ATOM 883 C C . LEU A 1 114 ? -8.836 -6.267 33.332 1.00 59.94 114 LEU A C 1
ATOM 885 O O . LEU A 1 114 ? -9.901 -6.751 32.926 1.00 59.94 114 LEU A O 1
ATOM 889 N N . PRO A 1 115 ? -7.878 -7.032 33.874 1.00 56.94 115 PRO A N 1
ATOM 890 C CA . PRO A 1 115 ? -8.193 -8.388 34.265 1.00 56.94 115 PRO A CA 1
ATOM 891 C C . PRO A 1 115 ? -9.383 -8.275 35.220 1.00 56.94 115 PRO A C 1
ATOM 893 O O . PRO A 1 115 ? -9.427 -7.353 36.040 1.00 56.94 115 PRO A O 1
ATOM 896 N N . LYS A 1 116 ? -10.373 -9.166 35.098 1.00 61.66 116 LYS A N 1
ATOM 897 C CA . LYS A 1 116 ? -11.472 -9.276 36.068 1.00 61.66 116 LYS A CA 1
ATOM 898 C C . LYS A 1 116 ? -10.881 -9.730 37.409 1.00 61.66 116 LYS A C 1
ATOM 900 O O . LYS A 1 116 ? -10.995 -10.890 37.790 1.00 61.66 116 LYS A O 1
ATOM 905 N N . TYR A 1 117 ? -10.158 -8.847 38.090 1.00 58.25 117 TYR A N 1
ATOM 906 C CA . TYR A 1 117 ? -9.501 -9.133 39.350 1.00 58.25 117 TYR A CA 1
ATOM 907 C C . TYR A 1 117 ? -10.570 -9.106 40.437 1.00 58.25 117 TYR A C 1
ATOM 909 O O . TYR A 1 117 ? -10.999 -8.052 40.896 1.00 58.25 117 TYR A O 1
ATOM 917 N N . ASN A 1 118 ? -10.970 -10.295 40.886 1.00 59.94 118 ASN A N 1
ATOM 918 C CA . ASN A 1 118 ? -11.839 -10.508 42.046 1.00 59.94 118 ASN A CA 1
ATOM 919 C C . ASN A 1 118 ? -11.124 -10.236 43.386 1.00 59.94 118 ASN A C 1
ATOM 921 O O . ASN A 1 118 ? -11.576 -10.714 44.425 1.00 59.94 118 ASN A O 1
ATOM 925 N N . PHE A 1 119 ? -10.016 -9.486 43.383 1.00 65.38 119 PHE A N 1
ATOM 926 C CA . PHE A 1 119 ? -9.215 -9.203 44.576 1.00 65.38 119 PHE A CA 1
ATOM 927 C C . PHE A 1 119 ? -10.054 -8.618 45.726 1.00 65.38 119 PHE A C 1
ATOM 929 O O . PHE A 1 119 ? -9.923 -9.114 46.843 1.00 65.38 119 PHE A O 1
ATOM 936 N N . PRO A 1 120 ? -10.992 -7.674 45.486 1.00 71.31 120 PRO A N 1
ATOM 937 C CA . PRO A 1 120 ? -11.836 -7.152 46.561 1.00 71.31 120 PRO A CA 1
ATOM 938 C C . PRO A 1 120 ? -12.731 -8.221 47.200 1.00 71.31 120 PRO A C 1
ATOM 940 O O . PRO A 1 120 ? -12.922 -8.208 48.410 1.00 71.31 120 PRO A O 1
ATOM 943 N N . ARG A 1 121 ? -13.247 -9.173 46.408 1.00 70.81 121 ARG A N 1
ATOM 944 C CA . ARG A 1 121 ? -14.100 -10.267 46.904 1.00 70.81 121 ARG A CA 1
ATOM 945 C C . ARG A 1 121 ? -13.297 -11.299 47.685 1.00 70.81 121 ARG A C 1
ATOM 947 O O . ARG A 1 121 ? -13.669 -11.626 48.799 1.00 70.81 121 ARG A O 1
ATOM 954 N N . ALA A 1 122 ? -12.165 -11.740 47.138 1.00 73.19 122 ALA A N 1
ATOM 955 C CA . ALA A 1 122 ? -11.285 -12.683 47.823 1.00 73.19 122 ALA A CA 1
ATOM 956 C C . ALA A 1 122 ? -10.739 -12.104 49.142 1.00 73.19 122 ALA A C 1
ATOM 958 O O . ALA A 1 122 ? -10.641 -12.816 50.136 1.00 73.19 122 ALA A O 1
ATOM 959 N N . MET A 1 123 ? -10.418 -10.807 49.168 1.00 74.56 123 MET A N 1
ATOM 960 C CA . MET A 1 123 ? -9.973 -10.118 50.379 1.00 74.56 123 MET A CA 1
ATOM 961 C C . MET A 1 123 ? -11.105 -9.965 51.403 1.00 74.56 123 MET A C 1
ATOM 963 O O . MET A 1 123 ? -10.875 -10.199 52.585 1.00 74.56 123 MET A O 1
ATOM 967 N N . LEU A 1 124 ? -12.328 -9.636 50.968 1.00 77.38 124 LEU A N 1
ATOM 968 C CA . LEU A 1 124 ? -13.502 -9.596 51.844 1.00 77.38 124 LEU A CA 1
ATOM 969 C C . LEU A 1 124 ? -13.793 -10.972 52.456 1.00 77.38 124 LEU A C 1
ATOM 971 O O . LEU A 1 124 ? -13.999 -11.058 53.662 1.00 77.38 124 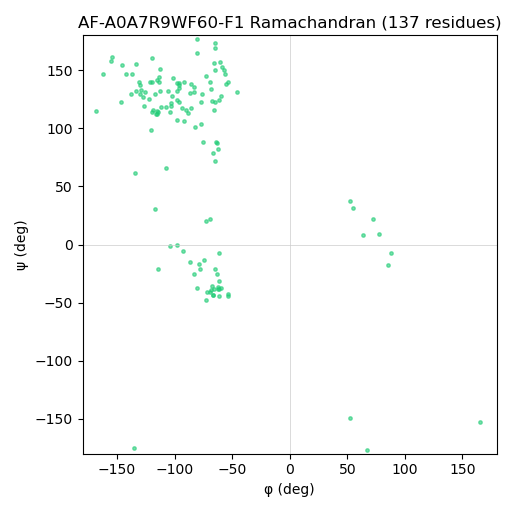LEU A O 1
ATOM 975 N N . ASP A 1 125 ? -13.740 -12.039 51.659 1.00 78.56 125 ASP A N 1
ATOM 976 C CA . ASP A 1 125 ? -13.942 -13.408 52.139 1.00 78.56 125 ASP A CA 1
ATOM 977 C C . ASP A 1 125 ? -12.871 -13.803 53.167 1.00 78.56 125 ASP A C 1
ATOM 979 O O . ASP A 1 125 ? -13.179 -14.462 54.158 1.00 78.56 125 ASP A O 1
ATOM 983 N N . LEU A 1 126 ? -11.613 -13.385 52.985 1.00 78.12 126 LEU A N 1
ATOM 984 C CA . LEU A 1 126 ? -10.546 -13.611 53.969 1.00 78.12 126 LEU A CA 1
ATOM 985 C C . LEU A 1 126 ? -10.791 -12.836 55.272 1.00 78.12 126 LEU A C 1
ATOM 987 O O . LEU A 1 126 ? -10.659 -13.415 56.349 1.00 78.12 126 LEU A O 1
ATOM 991 N N . LEU A 1 127 ? -11.203 -11.568 55.181 1.00 74.81 127 LEU A N 1
ATOM 992 C CA . LEU A 1 127 ? -11.521 -10.733 56.345 1.00 74.81 127 LEU A CA 1
ATOM 993 C C . LEU A 1 127 ? -12.750 -11.244 57.112 1.00 74.81 127 LEU A C 1
ATOM 995 O O . LEU A 1 127 ? -12.759 -11.219 58.337 1.00 74.81 127 LEU A O 1
ATOM 999 N N . GLN A 1 128 ? -13.777 -11.726 56.406 1.00 76.69 128 GLN A N 1
ATOM 1000 C CA . GLN A 1 128 ? -15.014 -12.232 57.009 1.00 76.69 128 GLN A CA 1
ATOM 1001 C C . GLN A 1 128 ? -14.880 -13.662 57.537 1.00 76.69 128 GLN A C 1
ATOM 1003 O O . GLN A 1 128 ? -15.464 -13.992 58.565 1.00 76.69 128 GLN A O 1
ATOM 1008 N N . SER A 1 129 ? -14.136 -14.527 56.843 1.00 78.31 129 SER A N 1
ATOM 1009 C CA . SER A 1 129 ? -13.990 -15.929 57.252 1.00 78.31 129 SER A CA 1
ATOM 1010 C C . SER A 1 129 ? -12.990 -16.135 58.387 1.00 78.31 129 SER A C 1
ATOM 1012 O O . SER A 1 129 ? -12.971 -17.219 58.969 1.00 78.31 129 SER A O 1
ATOM 1014 N N . GLY A 1 130 ? -12.118 -15.156 58.663 1.00 64.75 130 GLY A N 1
ATOM 1015 C CA . GLY A 1 130 ? -11.036 -15.282 59.646 1.00 64.75 130 GLY A CA 1
ATOM 1016 C C . GLY A 1 130 ? -9.995 -16.352 59.287 1.00 64.75 130 GLY A C 1
ATOM 1017 O O . GLY A 1 130 ? -9.118 -16.677 60.087 1.00 64.75 130 GLY A O 1
ATOM 1018 N N . LYS A 1 131 ? -10.059 -16.940 58.082 1.00 68.50 131 LYS A N 1
ATOM 1019 C CA . LYS A 1 131 ? -9.082 -17.942 57.651 1.00 68.50 131 LYS A CA 1
ATOM 1020 C C . LYS A 1 131 ? -7.711 -17.286 57.530 1.00 68.50 131 LYS A C 1
ATOM 1022 O O . LYS A 1 131 ? -7.525 -16.387 56.717 1.00 68.50 131 LYS A O 1
ATOM 1027 N N . ARG A 1 132 ? -6.739 -17.838 58.265 1.00 62.19 132 ARG A N 1
ATOM 1028 C CA . ARG A 1 132 ? -5.345 -17.363 58.363 1.00 62.19 132 ARG A CA 1
ATOM 1029 C C . ARG A 1 132 ? -5.161 -16.066 59.163 1.00 62.19 132 ARG A C 1
ATOM 1031 O O . ARG A 1 132 ? -4.136 -15.420 58.984 1.00 62.19 132 ARG A O 1
ATOM 1038 N N . SER A 1 133 ? -6.095 -15.704 60.046 1.00 69.88 133 SER A N 1
ATOM 1039 C CA . SER A 1 133 ? -5.820 -14.656 61.033 1.00 69.88 133 SER A CA 1
ATOM 1040 C C . SER A 1 133 ? -4.761 -15.139 62.029 1.00 69.88 133 SER A C 1
ATOM 1042 O O . SER A 1 133 ? -4.947 -16.161 62.688 1.00 69.88 133 SER A O 1
ATOM 1044 N N . ASP A 1 134 ? -3.669 -14.398 62.153 1.00 73.50 134 ASP A N 1
ATOM 1045 C CA . ASP A 1 134 ? -2.585 -14.583 63.123 1.00 73.50 134 ASP A CA 1
ATOM 1046 C C . ASP A 1 134 ? -2.728 -13.671 64.356 1.00 73.50 134 ASP A C 1
ATOM 1048 O O . ASP A 1 134 ? -1.938 -13.755 65.296 1.00 73.50 134 ASP A O 1
ATOM 1052 N N . VAL A 1 135 ? -3.774 -12.839 64.388 1.00 68.62 135 VAL A N 1
ATOM 1053 C CA . VAL A 1 135 ? -4.077 -11.899 65.473 1.00 68.62 135 VAL A CA 1
ATOM 1054 C C . VAL A 1 135 ? -5.538 -12.047 65.900 1.00 68.62 135 VAL A C 1
ATOM 1056 O O . VAL A 1 135 ? -6.433 -12.156 65.064 1.00 68.62 135 VAL A O 1
ATOM 1059 N N . THR A 1 136 ? -5.787 -12.036 67.212 1.00 70.25 136 THR A N 1
ATOM 1060 C CA . THR A 1 136 ? -7.137 -11.972 67.795 1.00 70.25 136 THR A CA 1
ATOM 1061 C C . THR A 1 136 ? -7.389 -10.557 68.299 1.00 70.25 136 THR A C 1
ATOM 1063 O O . THR A 1 136 ? -6.644 -10.063 69.142 1.00 70.25 136 THR A O 1
ATOM 1066 N N . TYR A 1 137 ? -8.434 -9.905 67.793 1.00 62.59 137 TYR A N 1
ATOM 1067 C CA . TYR A 1 137 ? -8.874 -8.611 68.305 1.00 62.59 137 TYR A CA 1
ATOM 1068 C C . TYR A 1 137 ? -9.821 -8.845 69.484 1.00 62.59 137 TYR A C 1
ATOM 1070 O O . TYR A 1 137 ? -10.873 -9.460 69.320 1.00 62.59 137 TYR A O 1
ATOM 1078 N N . ILE A 1 138 ? -9.433 -8.377 70.669 1.00 60.75 138 ILE A N 1
ATOM 1079 C CA . ILE A 1 138 ? -10.311 -8.305 71.840 1.00 60.75 138 ILE A CA 1
ATOM 1080 C C . ILE A 1 138 ? -10.904 -6.895 71.829 1.00 60.75 138 ILE A C 1
ATOM 1082 O O . ILE A 1 138 ? -10.146 -5.924 71.872 1.00 60.75 138 ILE A O 1
ATOM 1086 N N . VAL A 1 139 ? -12.228 -6.800 71.695 1.00 54.34 139 VAL A N 1
ATOM 1087 C CA . VAL A 1 139 ? -12.990 -5.546 71.818 1.00 54.34 139 VAL A CA 1
ATOM 1088 C C . VAL A 1 139 ? -13.489 -5.417 73.246 1.00 54.34 139 VAL A C 1
ATOM 1090 O O . VAL A 1 139 ? -14.011 -6.433 73.759 1.00 54.34 139 VAL A O 1
#

Sequence (139 aa):
GERFRSKSLECHGFSWYLALYPRGNRTSTDGEEFVSVYLCKKKGGGKAVKAEFSFRLGSSVRINTISVNFENAKTGHGCPEIVKRDKALTLLTNGDLLIEVDLQVHVDSAQPLLPKYNFPRAMLDLLQSGKRSDVTYIV

pLDDT: mean 83.28, std 12.05, range [54.34, 95.38]

Mean predicted aligned error: 11.96 Å

InterPro domains:
  IPR002083 MATH/TRAF domain [PF22486] (2-102)
  IPR002083 MATH/TRAF domain [PS50144] (1-103)
  IPR002083 MATH/TRAF domain [cd00121] (1-104)
  IPR008974 TRAF-like [G3DSA:2.60.210.10] (1-107)

Radius of gyration: 26.4 Å; Cα contacts (8 Å, |Δi|>4): 237; chains: 1; bounding box: 32×31×88 Å

Foldseek 3Di:
DDWDKADWDDDPNWIKIKIKDLQFDPPDPNGGFAIWIWIWTDQDPDAWWWKWKKKDKAPPFIDDIDTDTHGNPTDTDTGSHSDTNVVSVVRDDVNDIDMDMDMDIDDPPPDDPPPPPCVVVVVVCCVVVVVPDPDDDDD

Nearest PDB structures (foldseek):
  7lip-assembly1_A  TM=7.794E-01  e=3.551E-06  Homo sapiens
  7liq-assembly1_A  TM=8.185E-01  e=8.632E-06  Homo sapiens
  3ivq-assembly2_B  TM=7.737E-01  e=4.955E-06  Homo sapiens
  7kpk-assembly1_A  TM=7.727E-01  e=1.985E-05  Homo sapiens
  3hql-assembly1_A  TM=7.403E-01  e=1.680E-05  Homo sapiens

Organism: NCBI:txid2749911

Solvent-accessible surface area (backbone atoms only — not comparable to full-atom values): 8289 Å² total; per-residue (Å²): 87,68,73,48,68,54,74,75,46,80,56,98,94,40,48,31,32,43,42,37,15,72,36,6,37,96,80,28,92,62,63,51,48,16,22,16,44,26,49,27,54,59,76,57,99,62,75,63,40,43,33,36,34,30,44,31,43,47,96,81,45,72,50,74,77,46,76,47,73,43,55,58,60,85,49,65,52,71,35,45,67,68,41,46,36,76,62,51,62,73,42,41,57,98,82,41,75,54,72,49,72,54,77,46,77,56,70,90,70,91,61,79,88,68,73,91,70,57,57,70,56,58,50,47,51,39,70,72,66,51,66,87,62,91,73,85,86,84,130